Protein AF-A0A3C0NCM8-F1 (afdb_monomer)

Foldseek 3Di:
DDPVVLVVLLVCVVLQQQEDEDEDDPVCVQVSLLSSVVSCVVVVFWEWEDEQPDPFIWTWDQDPVRGIDTHTDPQDLPQDPDPAPCSSPSVLVSSLPDPDTHHYYYYPCVCLCPDDPPDPPRSVVSSVVSVVSVVSSRVSSVD

Nearest PDB structures (foldseek):
  3gp8-assembly1_A  TM=4.906E-01  e=4.087E+00  Deinococcus radiodurans R1 = ATCC 13939 = DSM 20539
  3din-assembly2_B  TM=2.309E-01  e=2.117E+00  Thermotoga maritima MSB8

Structure (mmCIF, N/CA/C/O backbone):
data_AF-A0A3C0NCM8-F1
#
_entry.id   AF-A0A3C0NCM8-F1
#
loop_
_atom_site.group_PDB
_atom_site.id
_atom_site.type_symbol
_atom_site.label_atom_id
_atom_site.label_alt_id
_atom_site.label_comp_id
_atom_site.label_asym_id
_atom_site.label_entity_id
_atom_site.label_seq_id
_atom_site.pdbx_PDB_ins_code
_atom_site.Cartn_x
_atom_site.Cartn_y
_atom_site.Cartn_z
_atom_site.occupancy
_atom_site.B_iso_or_equiv
_atom_site.auth_seq_id
_atom_site.auth_comp_id
_atom_site.auth_asym_id
_atom_site.auth_atom_id
_atom_site.pdbx_PDB_model_num
ATOM 1 N N . MET A 1 1 ? -10.816 13.658 -10.799 1.00 45.53 1 MET A N 1
ATOM 2 C CA . MET A 1 1 ? -11.014 12.323 -10.205 1.00 45.53 1 MET A CA 1
ATOM 3 C C . MET A 1 1 ? -12.495 12.023 -10.311 1.00 45.53 1 MET A C 1
ATOM 5 O O . MET A 1 1 ? -13.283 12.797 -9.775 1.00 45.53 1 MET A O 1
ATOM 9 N N . ASN A 1 2 ? -12.881 11.035 -11.114 1.00 38.84 2 ASN A N 1
ATOM 10 C CA . ASN A 1 2 ? -14.295 10.775 -11.372 1.00 38.84 2 ASN A CA 1
ATOM 11 C C . ASN A 1 2 ? -14.885 10.017 -10.177 1.00 38.84 2 ASN A C 1
ATOM 13 O O . ASN A 1 2 ? -14.206 9.209 -9.549 1.00 38.84 2 ASN A O 1
ATOM 17 N N . HIS A 1 3 ? -16.153 10.266 -9.843 1.00 44.22 3 HIS A N 1
ATOM 18 C CA . HIS A 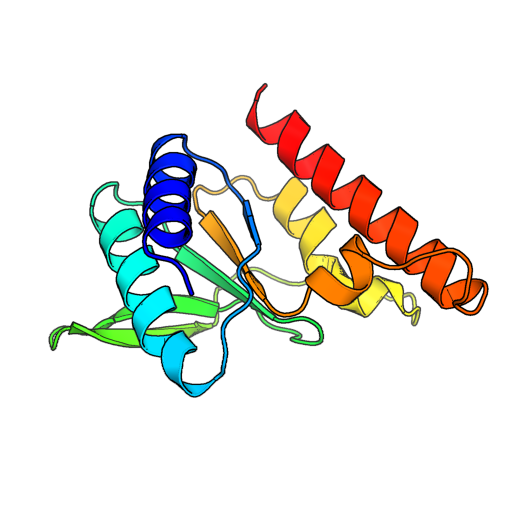1 3 ? -16.848 9.565 -8.752 1.00 44.22 3 HIS A CA 1
ATOM 19 C C . HIS A 1 3 ? -16.857 8.026 -8.912 1.00 44.22 3 HIS A C 1
ATOM 21 O O . HIS A 1 3 ? -17.066 7.322 -7.925 1.00 44.22 3 HIS A O 1
ATOM 27 N N . SER A 1 4 ? -16.588 7.516 -10.121 1.00 51.19 4 SER A N 1
ATOM 28 C CA . SER A 1 4 ? -16.396 6.095 -10.432 1.00 51.19 4 SER A CA 1
ATOM 29 C C . SER A 1 4 ? -15.246 5.458 -9.648 1.00 51.19 4 SER A C 1
ATOM 31 O O . SER A 1 4 ? -15.412 4.366 -9.109 1.00 51.19 4 SER A O 1
ATOM 33 N N . ASP A 1 5 ? -14.124 6.161 -9.498 1.00 63.69 5 ASP A N 1
ATOM 34 C CA . ASP A 1 5 ? -12.852 5.550 -9.084 1.00 63.69 5 ASP A CA 1
ATOM 35 C C . ASP A 1 5 ? -12.831 5.267 -7.569 1.00 63.69 5 ASP A C 1
ATOM 37 O O . ASP A 1 5 ? -12.300 4.267 -7.096 1.00 63.69 5 ASP A O 1
ATOM 41 N N . ILE A 1 6 ? -13.504 6.115 -6.784 1.00 67.56 6 ILE A N 1
ATOM 42 C CA . ILE A 1 6 ? -13.619 5.971 -5.324 1.00 67.56 6 ILE A CA 1
ATOM 43 C C . ILE A 1 6 ? -14.485 4.754 -4.948 1.00 67.56 6 ILE A C 1
ATOM 45 O O . ILE A 1 6 ? -14.199 4.046 -3.980 1.00 67.56 6 ILE A O 1
ATOM 49 N N . SER A 1 7 ? -15.552 4.507 -5.713 1.00 72.06 7 SER A N 1
ATOM 50 C CA . SER A 1 7 ? -16.467 3.386 -5.465 1.00 72.06 7 SER A CA 1
ATOM 51 C C . SER A 1 7 ? -15.815 2.025 -5.732 1.00 72.06 7 SER A C 1
ATOM 53 O O . SER A 1 7 ? -16.103 1.037 -5.048 1.00 72.06 7 SER A O 1
ATOM 55 N N . GLU A 1 8 ? -14.873 1.989 -6.674 1.00 80.50 8 GLU A N 1
ATOM 56 C CA . GLU A 1 8 ? -14.082 0.805 -6.988 1.00 80.50 8 GLU A CA 1
ATOM 57 C C . GLU A 1 8 ? -13.123 0.467 -5.843 1.00 80.50 8 GLU A C 1
ATOM 59 O O . GLU A 1 8 ? -13.072 -0.683 -5.411 1.00 80.50 8 GLU A O 1
ATOM 64 N N . ILE A 1 9 ? -12.471 1.471 -5.245 1.00 79.50 9 ILE A N 1
ATOM 65 C CA . ILE A 1 9 ? -11.603 1.280 -4.073 1.00 79.50 9 ILE A CA 1
ATOM 66 C C . ILE A 1 9 ? -12.366 0.619 -2.918 1.00 79.50 9 ILE A C 1
ATOM 68 O O . ILE A 1 9 ? -11.888 -0.349 -2.326 1.00 79.50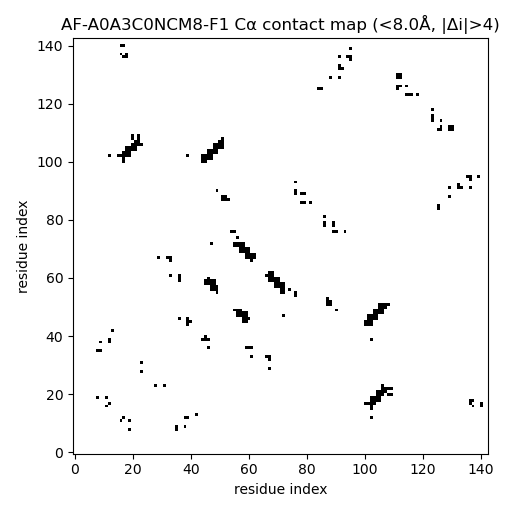 9 ILE A O 1
ATOM 72 N N . ALA A 1 10 ? -13.584 1.082 -2.627 1.00 80.69 10 ALA A N 1
ATOM 73 C CA . ALA A 1 10 ? -14.414 0.471 -1.591 1.00 80.69 10 ALA A CA 1
ATOM 74 C C . ALA A 1 10 ? -14.745 -0.998 -1.891 1.00 80.69 10 ALA A C 1
ATOM 76 O O . ALA A 1 10 ? -14.806 -1.821 -0.976 1.00 80.69 10 ALA A O 1
ATOM 77 N N . THR A 1 11 ? -14.948 -1.327 -3.166 1.00 82.94 11 THR A N 1
ATOM 78 C CA . THR A 1 11 ? -15.205 -2.698 -3.621 1.00 82.94 11 THR A CA 1
ATOM 79 C C . THR A 1 11 ? -13.963 -3.574 -3.454 1.00 82.94 11 THR A C 1
ATOM 81 O O . THR A 1 11 ? -14.072 -4.684 -2.939 1.00 82.94 11 THR A O 1
ATOM 84 N N . LEU A 1 12 ? -12.780 -3.060 -3.804 1.00 82.38 12 LEU A N 1
ATOM 85 C CA . LEU A 1 12 ? -11.501 -3.763 -3.657 1.00 82.38 12 LEU A CA 1
ATOM 86 C C . LEU A 1 12 ? -11.168 -4.056 -2.187 1.00 82.38 12 LEU A C 1
ATOM 88 O O . LEU A 1 12 ? -10.810 -5.186 -1.858 1.00 82.38 12 LEU A O 1
ATOM 92 N N . ILE A 1 13 ? -11.361 -3.083 -1.289 1.00 82.81 13 ILE A N 1
ATOM 93 C CA . ILE A 1 13 ? -11.142 -3.272 0.157 1.00 82.81 13 ILE A CA 1
ATOM 94 C C . ILE A 1 13 ? -12.103 -4.328 0.713 1.00 82.81 13 ILE A C 1
ATOM 96 O O . ILE A 1 13 ? -11.690 -5.226 1.442 1.00 82.81 13 ILE A O 1
ATOM 100 N N . LYS A 1 14 ? -13.387 -4.260 0.339 1.00 80.62 14 LYS A N 1
ATOM 101 C CA . LYS A 1 14 ? -14.400 -5.248 0.751 1.00 80.62 14 LYS A CA 1
ATOM 102 C C . LYS A 1 14 ? -14.112 -6.651 0.226 1.00 80.62 14 LYS A C 1
ATOM 104 O O . LYS A 1 14 ? -14.456 -7.623 0.889 1.00 80.62 14 LYS A O 1
ATOM 109 N N . ALA A 1 15 ? -13.470 -6.756 -0.933 1.00 78.50 15 ALA A N 1
ATOM 110 C CA . ALA A 1 15 ? -12.985 -8.011 -1.494 1.00 78.50 15 ALA A CA 1
ATOM 111 C C . ALA A 1 15 ? -11.657 -8.484 -0.865 1.00 78.50 15 ALA A C 1
ATOM 113 O O . ALA A 1 15 ? -10.997 -9.349 -1.440 1.00 78.50 15 ALA A O 1
ATOM 114 N N . ALA A 1 16 ? -11.257 -7.899 0.274 1.00 74.00 16 ALA A N 1
ATOM 115 C CA . ALA A 1 16 ? -10.031 -8.199 1.008 1.00 74.00 16 ALA A CA 1
ATOM 116 C C . ALA A 1 16 ? -8.771 -8.154 0.129 1.00 74.00 16 ALA A C 1
ATOM 118 O O . ALA A 1 16 ? -7.828 -8.913 0.340 1.00 74.00 16 ALA A O 1
ATOM 119 N N . GLN A 1 17 ? -8.749 -7.272 -0.877 1.00 79.62 17 GLN A N 1
ATOM 120 C CA . GLN A 1 17 ? -7.552 -7.100 -1.688 1.00 79.62 17 GLN A CA 1
ATOM 121 C C . GLN A 1 17 ? -6.435 -6.521 -0.808 1.00 79.62 17 GLN A C 1
ATOM 123 O O . GLN A 1 17 ? -6.611 -5.441 -0.240 1.00 79.62 17 GLN A O 1
ATOM 128 N N . PRO A 1 18 ? -5.279 -7.198 -0.700 1.00 77.81 18 PRO A N 1
ATOM 129 C CA . PRO A 1 18 ? -4.222 -6.802 0.226 1.00 77.81 18 PRO A CA 1
ATOM 130 C C . PRO A 1 18 ? -3.443 -5.581 -0.265 1.00 77.81 18 PRO A C 1
ATOM 132 O O . PRO A 1 18 ? -2.592 -5.069 0.457 1.00 77.81 18 PRO A O 1
ATOM 135 N N . LEU A 1 19 ? -3.688 -5.134 -1.500 1.00 85.31 19 LEU A N 1
ATOM 136 C CA . LEU A 1 19 ? -2.914 -4.104 -2.171 1.00 85.31 19 LEU A CA 1
ATOM 137 C C . LEU A 1 19 ? -3.813 -3.192 -3.001 1.00 85.31 19 LEU A C 1
ATOM 139 O O . LEU A 1 19 ? -4.617 -3.668 -3.803 1.00 85.31 19 LEU A O 1
ATOM 143 N N . ILE A 1 20 ? -3.634 -1.882 -2.850 1.00 86.25 20 ILE A N 1
ATOM 144 C CA . ILE A 1 20 ? -4.342 -0.861 -3.622 1.00 86.25 20 ILE A CA 1
ATOM 145 C C . ILE A 1 20 ? -3.325 0.165 -4.107 1.00 86.25 20 ILE A C 1
ATOM 147 O O . ILE A 1 20 ? -2.706 0.862 -3.311 1.00 86.25 20 ILE A O 1
ATOM 151 N N . ALA A 1 21 ? -3.163 0.281 -5.423 1.00 84.56 21 ALA A N 1
ATOM 152 C CA . ALA A 1 21 ? -2.381 1.360 -6.014 1.00 84.56 21 ALA A CA 1
ATOM 153 C C . ALA A 1 21 ? -3.262 2.607 -6.154 1.00 84.56 21 ALA A C 1
ATOM 155 O O . ALA A 1 21 ? -4.276 2.571 -6.852 1.00 84.56 21 ALA A O 1
ATOM 156 N N . CYS A 1 22 ? -2.873 3.705 -5.512 1.00 81.56 22 CYS A N 1
ATOM 157 C CA . CYS A 1 22 ? -3.612 4.959 -5.537 1.00 81.56 22 CYS A CA 1
ATOM 158 C C . CYS A 1 22 ? -2.685 6.109 -5.933 1.00 81.56 22 CYS A C 1
ATOM 160 O O . CYS A 1 22 ? -1.673 6.352 -5.288 1.00 81.56 22 CYS A O 1
ATOM 162 N N . GLU A 1 23 ? -3.060 6.850 -6.972 1.00 78.81 23 GLU A N 1
ATOM 163 C CA . GLU A 1 23 ? -2.390 8.094 -7.347 1.00 78.81 23 GLU A CA 1
ATOM 164 C C . GLU A 1 23 ? -3.335 9.245 -7.049 1.00 78.81 23 GLU A C 1
ATOM 166 O O . GLU A 1 23 ? -4.452 9.301 -7.571 1.00 78.81 23 GLU A O 1
ATOM 171 N N . SER A 1 24 ? -2.891 10.166 -6.202 1.00 74.75 24 SER A N 1
ATOM 172 C CA . SER A 1 24 ? -3.675 11.339 -5.850 1.00 74.75 24 SER A CA 1
ATOM 173 C C . SER A 1 24 ? -2.846 12.611 -5.992 1.00 74.75 24 SER A C 1
ATOM 175 O O . SER A 1 24 ? -1.682 12.638 -5.589 1.00 74.75 24 SER A O 1
ATOM 177 N N . PRO A 1 25 ? -3.421 13.696 -6.546 1.00 79.69 25 PRO A N 1
ATOM 178 C CA . PRO A 1 25 ? -2.840 15.019 -6.384 1.00 79.69 25 PRO A CA 1
ATOM 179 C C . PRO A 1 25 ? -2.681 15.325 -4.897 1.00 79.69 25 PRO A C 1
ATOM 181 O O . PRO A 1 25 ? -3.550 14.976 -4.095 1.00 79.69 25 PRO A O 1
ATOM 184 N N . ILE A 1 26 ? -1.610 16.028 -4.531 1.00 79.75 26 ILE A N 1
ATOM 185 C CA . ILE A 1 26 ? -1.286 16.302 -3.125 1.00 79.75 26 ILE A CA 1
ATOM 186 C C . ILE A 1 26 ? -2.435 16.978 -2.362 1.00 79.75 26 ILE A C 1
ATOM 188 O O . ILE A 1 26 ? -2.619 16.720 -1.178 1.00 79.75 26 ILE A O 1
ATOM 192 N N . GLN A 1 27 ? -3.249 17.781 -3.055 1.00 81.12 27 GLN A N 1
ATOM 193 C CA . GLN A 1 27 ? -4.411 18.474 -2.494 1.00 81.12 27 GLN A CA 1
ATOM 194 C C . GLN A 1 27 ? -5.554 17.522 -2.108 1.00 81.12 27 GLN A C 1
ATOM 196 O O . GLN A 1 27 ? -6.311 17.808 -1.188 1.00 81.12 27 GLN A O 1
ATOM 201 N N . GLU A 1 28 ? -5.687 16.389 -2.800 1.00 84.31 28 GLU A N 1
ATOM 202 C CA . GLU A 1 28 ? -6.771 15.417 -2.603 1.00 84.31 28 GLU A CA 1
ATOM 203 C C . GLU A 1 28 ? -6.343 14.218 -1.753 1.00 84.31 28 GLU A C 1
ATOM 205 O O . GLU A 1 28 ? -7.185 13.448 -1.285 1.00 84.31 28 GLU A O 1
ATOM 210 N N . ARG A 1 29 ? -5.034 14.062 -1.546 1.00 86.94 29 ARG A N 1
ATOM 211 C CA . ARG A 1 29 ? -4.421 12.915 -0.880 1.00 86.94 29 ARG A CA 1
ATOM 212 C C . ARG A 1 29 ? -5.027 12.632 0.486 1.00 86.94 29 ARG A C 1
ATOM 214 O O . ARG A 1 29 ? -5.480 11.520 0.735 1.00 86.94 29 ARG A O 1
ATOM 221 N N . GLU A 1 30 ? -5.095 13.635 1.356 1.00 87.31 30 GLU A N 1
ATOM 222 C CA . GLU A 1 30 ? -5.636 13.461 2.709 1.00 87.31 30 GLU A CA 1
ATOM 223 C C . GLU A 1 30 ? -7.104 13.021 2.680 1.00 87.31 30 GLU A C 1
ATOM 225 O O . GLU A 1 30 ? -7.499 12.109 3.409 1.00 87.31 30 GLU A O 1
ATOM 230 N N . ARG A 1 31 ? -7.908 13.605 1.783 1.00 87.81 31 ARG A N 1
ATOM 231 C CA . ARG A 1 31 ? -9.321 13.247 1.614 1.00 87.81 31 ARG A CA 1
ATOM 232 C C . ARG A 1 31 ? -9.480 11.795 1.168 1.00 87.81 31 ARG A C 1
ATOM 234 O O . ARG A 1 31 ? -10.355 11.094 1.677 1.00 87.81 31 ARG A O 1
ATOM 241 N N . ILE A 1 32 ? -8.645 11.344 0.235 1.00 88.56 32 ILE A N 1
ATOM 242 C CA . ILE A 1 32 ? -8.668 9.975 -0.292 1.00 88.56 32 ILE A CA 1
ATOM 243 C C . ILE A 1 32 ? -8.203 8.978 0.764 1.00 88.56 32 ILE A C 1
ATOM 245 O O . ILE A 1 32 ? -8.912 8.011 1.028 1.00 88.56 32 ILE A O 1
ATOM 249 N N . LEU A 1 33 ? -7.069 9.233 1.418 1.00 90.31 33 LEU A N 1
ATOM 250 C CA . LEU A 1 33 ? -6.555 8.370 2.480 1.00 90.31 33 LEU A CA 1
ATOM 251 C C . LEU A 1 33 ? -7.544 8.274 3.645 1.00 90.31 33 LEU A C 1
ATOM 253 O O . LEU A 1 33 ? -7.808 7.180 4.132 1.00 90.31 33 LEU A O 1
ATOM 257 N N . THR A 1 34 ? -8.171 9.388 4.032 1.00 90.62 34 THR A N 1
ATOM 258 C CA . THR A 1 34 ? -9.228 9.402 5.054 1.00 90.62 34 THR A CA 1
ATOM 259 C C . THR A 1 34 ? -10.435 8.572 4.625 1.00 90.62 34 THR A C 1
ATOM 261 O O . THR A 1 34 ? -11.003 7.839 5.433 1.00 90.62 34 THR A O 1
ATOM 264 N N . TYR A 1 35 ? -10.849 8.666 3.358 1.00 88.81 35 TYR A N 1
ATOM 265 C CA . TYR A 1 35 ? -11.951 7.863 2.831 1.00 88.81 35 TYR A CA 1
ATOM 266 C C . TYR A 1 35 ? -11.626 6.363 2.857 1.00 88.81 35 TYR A C 1
ATOM 268 O O . TYR A 1 35 ? -12.426 5.575 3.360 1.00 88.81 35 TYR A O 1
ATOM 276 N N . ILE A 1 36 ? -10.442 5.982 2.371 1.00 89.12 36 ILE A N 1
ATOM 277 C CA . ILE A 1 36 ? -9.957 4.597 2.384 1.00 89.12 36 ILE A CA 1
ATOM 278 C C . ILE A 1 36 ? -9.907 4.069 3.813 1.00 89.12 36 ILE A C 1
ATOM 280 O O . ILE A 1 36 ? -10.465 3.014 4.107 1.00 89.12 36 ILE A O 1
ATOM 284 N N . LEU A 1 37 ? -9.305 4.839 4.717 1.00 91.06 37 LEU A N 1
ATOM 285 C CA . LEU A 1 37 ? -9.170 4.468 6.113 1.00 91.06 37 LEU A CA 1
ATOM 286 C C . LEU A 1 37 ? -10.530 4.254 6.781 1.00 91.06 37 LEU A C 1
ATOM 288 O O . LEU A 1 37 ? -10.701 3.257 7.472 1.00 91.06 37 LEU A O 1
ATOM 292 N N . LYS A 1 38 ? -11.522 5.116 6.518 1.00 89.25 38 LYS A N 1
ATOM 293 C CA . LYS A 1 38 ? -12.894 4.927 7.021 1.00 89.25 38 LYS A CA 1
ATOM 294 C C . LYS A 1 38 ? -13.497 3.592 6.576 1.00 89.25 38 LYS A C 1
ATOM 296 O O . LYS A 1 38 ? -14.195 2.942 7.356 1.00 89.25 38 LYS A O 1
ATOM 301 N N . ILE A 1 39 ? -13.213 3.153 5.350 1.00 88.31 39 ILE A N 1
ATOM 302 C CA . ILE A 1 39 ? -13.660 1.842 4.863 1.00 88.31 39 ILE A CA 1
ATOM 303 C C . ILE A 1 39 ? -12.911 0.724 5.589 1.00 88.31 39 ILE A C 1
ATOM 305 O O . ILE A 1 39 ? -13.559 -0.183 6.108 1.00 88.31 39 ILE A O 1
ATOM 309 N N . CYS A 1 40 ? -11.583 0.804 5.695 1.00 87.56 40 CYS A N 1
ATOM 310 C CA . CYS A 1 40 ? -10.774 -0.189 6.408 1.00 87.56 40 CYS A CA 1
ATOM 311 C C . CYS A 1 40 ? -11.200 -0.334 7.881 1.00 87.56 40 CYS A C 1
ATOM 313 O O . CYS A 1 40 ? -11.336 -1.448 8.381 1.00 87.56 40 CYS A O 1
ATOM 315 N N . THR A 1 41 ? -11.526 0.773 8.559 1.00 86.69 41 THR A N 1
ATOM 316 C CA . THR A 1 41 ? -12.034 0.744 9.941 1.00 86.69 41 THR A CA 1
ATOM 317 C C . THR A 1 41 ? -13.412 0.098 10.067 1.00 86.69 41 THR A C 1
ATOM 319 O O . THR A 1 41 ? -13.736 -0.433 11.124 1.00 86.69 41 THR A O 1
ATOM 322 N N . SER A 1 42 ? -14.228 0.108 9.005 1.00 85.25 42 SER A N 1
ATOM 323 C CA . SER A 1 42 ? -15.547 -0.543 9.018 1.00 85.25 42 SER A CA 1
ATOM 324 C C . SER A 1 42 ? -15.471 -2.073 8.924 1.00 85.25 42 SER A C 1
ATOM 326 O O . SER A 1 42 ? -16.442 -2.754 9.245 1.00 85.25 42 SER A O 1
ATOM 328 N N . ILE A 1 43 ? -14.323 -2.612 8.501 1.00 83.31 43 ILE A N 1
ATOM 329 C CA . ILE A 1 43 ? -14.066 -4.046 8.333 1.00 83.31 43 ILE A CA 1
ATOM 330 C C . ILE A 1 43 ? -12.715 -4.330 8.992 1.00 83.31 43 ILE A C 1
ATOM 332 O O . ILE A 1 43 ? -11.764 -4.552 8.265 1.00 83.31 43 ILE A O 1
ATOM 336 N N . PRO A 1 44 ? -12.621 -4.249 10.329 1.00 82.81 44 PRO A N 1
ATOM 337 C CA . PRO A 1 44 ? -11.435 -3.924 11.145 1.00 82.81 44 PRO A CA 1
ATOM 338 C C . PRO A 1 44 ? -10.091 -4.431 10.588 1.00 82.81 44 PRO A C 1
ATOM 340 O O . PRO A 1 44 ? -9.498 -5.383 11.093 1.00 82.81 44 PRO A O 1
ATOM 343 N N . LEU A 1 45 ? -9.606 -3.763 9.541 1.00 87.00 45 LEU A N 1
ATOM 344 C CA . LEU A 1 45 ? -8.440 -4.142 8.758 1.00 87.00 45 LEU A CA 1
ATOM 345 C C . LEU A 1 45 ? -7.408 -3.032 8.928 1.00 87.00 45 LEU A C 1
ATOM 347 O O . LEU A 1 45 ? -7.718 -1.868 8.650 1.00 87.00 45 LEU A O 1
ATOM 351 N N . PRO A 1 46 ? -6.183 -3.366 9.361 1.00 90.62 46 PRO A N 1
ATOM 352 C CA . PRO A 1 46 ? -5.087 -2.414 9.369 1.00 90.62 46 PRO A CA 1
ATOM 353 C C . PRO A 1 46 ? -4.873 -1.820 7.976 1.00 90.62 46 PRO A C 1
ATOM 355 O O . PRO A 1 46 ? -4.909 -2.524 6.963 1.00 90.62 46 PRO A O 1
ATOM 358 N N . CYS A 1 47 ? -4.663 -0.509 7.932 1.00 91.88 47 CYS A N 1
ATOM 359 C CA . CYS A 1 47 ? -4.441 0.227 6.700 1.00 91.88 47 CYS A CA 1
ATOM 360 C C . CYS A 1 47 ? -3.007 0.740 6.699 1.00 91.88 47 CYS A C 1
ATOM 362 O O . CYS A 1 47 ? -2.615 1.492 7.591 1.00 91.88 47 CYS A O 1
ATOM 364 N N . TYR A 1 48 ? -2.228 0.322 5.712 1.00 92.75 48 TYR A N 1
ATOM 365 C CA . TYR A 1 48 ? -0.831 0.691 5.576 1.00 92.75 48 TYR A CA 1
ATOM 366 C C . TYR A 1 48 ? -0.628 1.551 4.343 1.00 92.75 48 TYR A C 1
ATOM 368 O O . TYR A 1 48 ? -1.355 1.446 3.361 1.00 92.75 48 TYR A O 1
ATOM 376 N N . LEU A 1 49 ? 0.393 2.388 4.390 1.00 91.56 49 LEU A N 1
ATOM 377 C CA . LEU A 1 49 ? 0.774 3.284 3.326 1.00 91.56 49 LEU A CA 1
ATOM 378 C C . LEU A 1 49 ? 2.267 3.160 3.081 1.00 91.56 49 LEU A C 1
ATOM 380 O O . LEU A 1 49 ? 3.081 3.248 4.006 1.00 91.56 49 LEU A O 1
ATOM 384 N N . TRP A 1 50 ? 2.614 3.007 1.814 1.00 90.38 50 TRP A N 1
ATOM 385 C CA . TRP A 1 50 ? 3.981 3.106 1.359 1.00 90.38 50 TRP A CA 1
ATOM 386 C C . TRP A 1 50 ? 4.047 3.913 0.068 1.00 90.38 50 TRP A C 1
ATOM 388 O O . TRP A 1 50 ? 3.261 3.726 -0.862 1.00 90.38 50 TRP A O 1
ATOM 398 N N . ASN A 1 51 ? 5.036 4.798 0.019 1.00 85.12 51 ASN A N 1
ATOM 399 C CA . ASN A 1 51 ? 5.295 5.659 -1.122 1.00 85.12 51 ASN A CA 1
ATOM 400 C C . ASN A 1 51 ? 6.614 5.252 -1.750 1.00 85.12 51 ASN A C 1
ATOM 402 O O . ASN A 1 51 ? 7.569 4.956 -1.029 1.00 85.12 51 ASN A O 1
ATOM 406 N N . LEU A 1 52 ? 6.693 5.315 -3.078 1.00 79.06 52 LEU A N 1
ATOM 407 C CA . LEU A 1 52 ? 7.945 5.061 -3.777 1.00 79.06 52 LEU A CA 1
ATOM 408 C C . LEU A 1 52 ? 9.103 5.887 -3.200 1.00 79.06 52 LEU A C 1
ATOM 410 O O . LEU A 1 52 ? 8.994 7.104 -3.046 1.00 79.06 52 LEU A O 1
ATOM 414 N N . GLY A 1 53 ? 10.216 5.214 -2.897 1.00 68.62 53 GLY A N 1
ATOM 415 C CA . GLY A 1 53 ? 11.404 5.831 -2.304 1.00 68.62 53 GLY A CA 1
ATOM 416 C C . GLY A 1 53 ? 11.322 6.036 -0.788 1.00 68.62 53 GLY A C 1
ATOM 417 O O . GLY A 1 53 ? 12.313 6.442 -0.182 1.00 68.62 53 GLY A O 1
ATOM 418 N N . SER A 1 54 ? 10.186 5.721 -0.156 1.00 77.31 54 SER A N 1
ATOM 419 C CA . SER A 1 54 ? 10.085 5.659 1.301 1.00 77.31 54 SER A CA 1
ATOM 420 C C . SER A 1 54 ? 10.807 4.424 1.832 1.00 77.31 54 SER A C 1
ATOM 422 O O . SER A 1 54 ? 10.605 3.301 1.371 1.00 77.31 54 SER A O 1
ATOM 424 N N . ASN A 1 55 ? 11.608 4.622 2.873 1.00 74.06 55 ASN A N 1
ATOM 425 C CA . ASN A 1 55 ? 12.251 3.552 3.633 1.00 74.06 55 ASN A CA 1
ATOM 426 C C . ASN A 1 55 ? 11.403 3.082 4.826 1.00 74.06 55 ASN A C 1
ATOM 428 O O . ASN A 1 55 ? 11.922 2.403 5.712 1.00 74.06 55 ASN A O 1
ATOM 432 N N . GLN A 1 56 ? 10.139 3.500 4.890 1.00 82.12 56 GLN A N 1
ATOM 433 C CA . GLN A 1 56 ? 9.221 3.213 5.983 1.00 82.12 56 GLN A CA 1
ATOM 434 C C . GLN A 1 56 ? 7.826 2.909 5.446 1.00 82.12 56 GLN A C 1
ATOM 436 O O . GLN A 1 56 ? 7.368 3.518 4.474 1.00 82.12 56 GLN A O 1
ATOM 441 N N . ILE A 1 57 ? 7.152 1.984 6.123 1.00 88.56 57 ILE A N 1
ATOM 442 C CA . ILE A 1 57 ? 5.718 1.743 5.986 1.00 88.56 57 ILE A CA 1
ATOM 443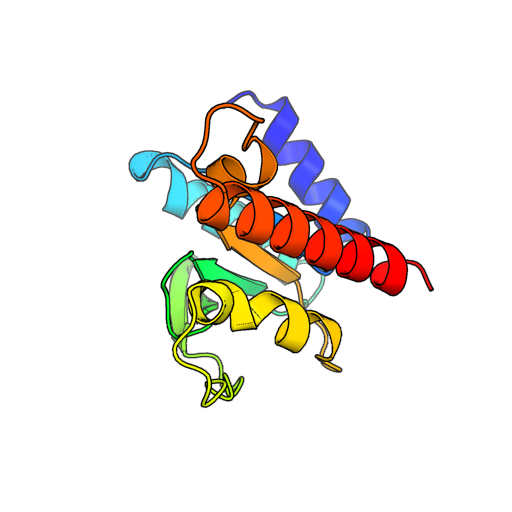 C C . ILE A 1 57 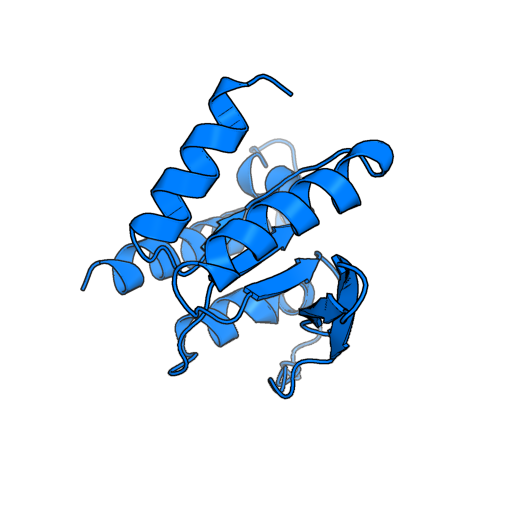? 5.028 2.501 7.114 1.00 88.56 57 ILE A C 1
ATOM 445 O O . ILE A 1 57 ? 5.451 2.424 8.272 1.00 88.56 57 ILE A O 1
ATOM 449 N N . LEU A 1 58 ? 3.970 3.225 6.778 1.00 91.38 58 LEU A N 1
ATOM 450 C CA . LEU A 1 58 ? 3.156 3.955 7.739 1.00 91.38 58 LEU A CA 1
ATOM 451 C C . LEU A 1 58 ? 1.839 3.207 7.935 1.00 91.38 58 LEU A C 1
ATOM 453 O O . LEU A 1 58 ? 1.181 2.850 6.969 1.00 91.38 58 LEU A O 1
ATOM 457 N N . GLU A 1 59 ? 1.444 2.962 9.173 1.00 93.38 59 GLU A N 1
ATOM 458 C CA . GLU A 1 59 ? 0.082 2.594 9.534 1.00 93.38 59 GLU A CA 1
ATOM 459 C C . GLU A 1 59 ? -0.765 3.872 9.607 1.00 93.38 59 GLU A C 1
ATOM 461 O O . GLU A 1 59 ? -0.382 4.853 10.251 1.00 93.38 59 GLU A O 1
ATOM 466 N N . LEU A 1 60 ? -1.913 3.862 8.936 1.00 93.25 60 LEU A N 1
ATOM 467 C CA . LEU A 1 60 ? -2.875 4.955 8.949 1.00 93.25 60 LEU A CA 1
ATOM 468 C C . LEU A 1 60 ? -3.890 4.736 10.069 1.00 93.25 60 LEU A C 1
ATOM 470 O O . LEU A 1 60 ? -4.512 3.674 10.144 1.00 93.25 60 LEU A O 1
ATOM 474 N N . LYS A 1 61 ? -4.096 5.753 10.911 1.00 93.06 61 LYS A N 1
ATOM 475 C CA . LYS A 1 61 ? -5.118 5.748 11.970 1.00 93.06 61 LYS A CA 1
ATOM 476 C C . LYS A 1 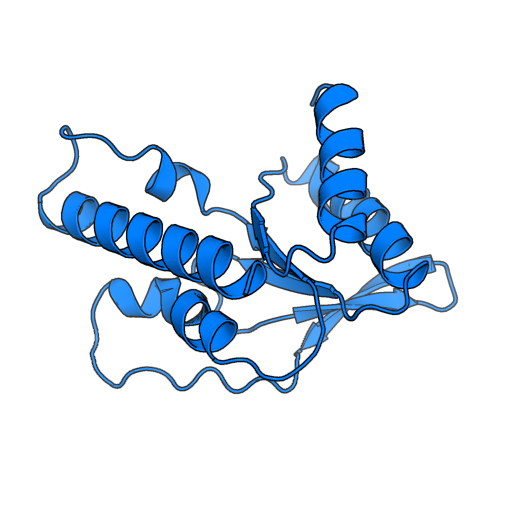61 ? -5.954 7.015 11.946 1.00 93.06 61 LYS A C 1
ATOM 478 O O . LYS A 1 61 ? -5.545 8.035 11.403 1.00 93.06 61 LYS A O 1
ATOM 483 N N . LEU A 1 62 ? -7.166 6.912 12.482 1.00 90.12 62 LEU A N 1
ATOM 484 C CA . LEU A 1 62 ? -7.973 8.081 12.796 1.00 90.12 62 LEU A CA 1
ATOM 485 C C . LEU A 1 62 ? -7.706 8.432 14.251 1.00 90.12 62 LEU A C 1
ATOM 487 O O . LEU A 1 62 ? -7.802 7.561 15.117 1.00 90.12 62 LEU A O 1
ATOM 491 N N . SER A 1 63 ? -7.391 9.696 14.502 1.00 88.12 63 SER A N 1
ATOM 492 C CA . SER A 1 63 ? -7.349 10.232 15.856 1.00 88.12 63 SER A CA 1
ATOM 493 C C . SER A 1 63 ? -8.741 10.199 16.490 1.00 88.12 63 SER A C 1
ATOM 495 O O . SER A 1 63 ? -9.761 10.051 15.807 1.00 88.12 63 SER A O 1
ATOM 497 N N . GLU A 1 64 ? -8.802 10.440 17.798 1.00 83.62 64 GLU A N 1
ATOM 498 C CA . GLU A 1 64 ? -10.068 10.621 18.522 1.00 83.62 64 GLU A CA 1
ATOM 499 C C . GLU A 1 64 ? -10.928 11.759 17.938 1.00 83.62 64 GLU A C 1
ATOM 501 O O . GLU A 1 64 ? -12.154 11.731 18.032 1.00 83.62 64 GLU A O 1
ATOM 506 N N . PHE A 1 65 ? -10.298 12.732 17.270 1.00 83.69 65 PHE A N 1
ATOM 507 C CA . PHE A 1 65 ? -10.957 13.867 16.619 1.00 83.69 65 PHE A CA 1
ATOM 508 C C . PHE A 1 65 ? -11.271 13.617 15.134 1.00 83.69 65 PHE A C 1
ATOM 510 O O . PHE A 1 65 ? -11.747 14.514 14.439 1.00 83.69 65 PHE A O 1
ATOM 517 N N . GLY A 1 66 ? -11.006 12.408 14.630 1.00 80.44 66 GLY A N 1
ATOM 518 C CA . GLY A 1 66 ? -11.264 12.018 13.245 1.00 80.44 66 GLY A CA 1
ATOM 519 C C . GLY A 1 66 ? -10.259 12.563 12.227 1.00 80.44 66 GLY A C 1
ATOM 520 O O . GLY A 1 66 ? -10.541 12.514 11.028 1.00 80.44 66 GLY A O 1
ATOM 521 N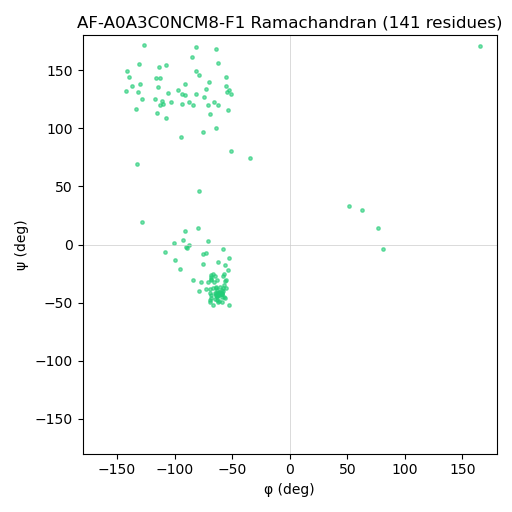 N . SER A 1 67 ? -9.108 13.071 12.678 1.00 86.88 67 SER A N 1
ATOM 522 C CA . SER A 1 67 ? -8.001 13.475 11.804 1.00 86.88 67 SER A CA 1
ATOM 523 C C . SER A 1 67 ? -7.153 12.270 11.398 1.00 86.88 67 SER A C 1
ATOM 525 O O . SER A 1 67 ? -7.025 11.313 12.160 1.00 86.88 67 SER A O 1
ATOM 527 N N . LEU A 1 68 ? -6.556 12.323 10.207 1.00 90.31 68 LEU A N 1
ATOM 528 C CA . LEU A 1 68 ? -5.659 11.277 9.724 1.00 90.31 68 LEU A CA 1
ATOM 529 C C . LEU A 1 68 ? -4.306 11.353 10.446 1.00 90.31 68 LEU A C 1
ATOM 531 O O . LEU A 1 68 ? -3.651 12.393 10.449 1.00 90.31 68 LEU A O 1
ATOM 535 N N . GLU A 1 69 ? -3.877 10.238 11.022 1.00 92.44 69 GLU A N 1
ATOM 536 C CA . GLU A 1 69 ? -2.581 10.070 11.671 1.00 92.44 69 GLU A CA 1
ATOM 537 C C . GLU A 1 69 ? -1.737 9.034 10.931 1.00 92.44 69 GLU A C 1
ATOM 539 O O . GLU A 1 69 ? -2.238 8.014 10.450 1.00 92.44 69 GLU A O 1
ATOM 544 N N . PHE A 1 70 ? -0.433 9.301 10.870 1.00 91.81 70 PHE A N 1
ATOM 545 C CA . PHE A 1 70 ? 0.560 8.442 10.239 1.00 91.81 70 PHE A CA 1
ATOM 546 C C . PHE A 1 70 ? 1.509 7.931 11.315 1.00 91.81 70 PHE A C 1
ATOM 548 O O . PHE A 1 70 ? 2.263 8.704 11.906 1.00 91.81 70 PHE A O 1
ATOM 555 N N . ILE A 1 71 ? 1.477 6.630 11.567 1.00 91.38 71 ILE A N 1
ATOM 556 C CA . ILE A 1 71 ? 2.292 5.991 12.598 1.00 91.38 71 ILE A CA 1
ATOM 557 C C . ILE A 1 71 ? 3.278 5.069 11.906 1.00 91.38 71 ILE A C 1
ATOM 559 O O . ILE A 1 71 ? 2.904 4.330 11.005 1.00 91.38 71 ILE A O 1
ATOM 563 N N . GLN A 1 72 ? 4.545 5.074 12.309 1.00 87.81 72 GLN A N 1
ATOM 564 C CA . GLN A 1 72 ? 5.495 4.122 11.747 1.00 87.81 72 GLN A CA 1
ATOM 565 C C . GLN A 1 72 ? 5.060 2.689 12.084 1.00 87.81 72 GLN A C 1
ATOM 567 O O . GLN A 1 72 ? 4.966 2.317 13.256 1.00 87.81 72 GLN A O 1
ATOM 572 N N . ALA A 1 73 ? 4.814 1.879 11.054 1.00 85.06 73 ALA A N 1
ATOM 573 C CA . ALA A 1 73 ? 4.479 0.479 11.239 1.00 85.06 73 ALA A CA 1
ATOM 574 C C . ALA A 1 73 ? 5.715 -0.285 11.735 1.00 85.06 73 ALA A C 1
ATOM 576 O O . ALA A 1 73 ? 6.829 -0.082 11.248 1.00 85.06 73 ALA A O 1
ATOM 577 N N . GLN A 1 74 ? 5.517 -1.216 12.669 1.00 78.62 74 GLN A N 1
ATOM 578 C CA . GLN A 1 74 ? 6.564 -2.130 13.149 1.00 78.62 74 GLN A CA 1
ATOM 579 C C . GLN A 1 74 ? 6.787 -3.286 12.158 1.00 78.62 74 GLN A C 1
ATOM 581 O O . GLN A 1 74 ? 6.818 -4.455 12.529 1.00 78.62 74 GLN A O 1
ATOM 586 N N . ILE A 1 75 ? 6.891 -2.956 10.870 1.00 72.75 75 ILE A N 1
ATOM 587 C CA . ILE A 1 75 ? 7.178 -3.895 9.789 1.00 72.75 75 ILE A CA 1
ATOM 588 C C . ILE A 1 75 ? 8.611 -3.611 9.352 1.00 72.75 75 ILE A C 1
ATOM 590 O O . ILE A 1 75 ? 8.910 -2.556 8.791 1.00 72.75 75 ILE A O 1
ATOM 594 N N . ALA A 1 76 ? 9.518 -4.532 9.672 1.00 62.72 76 ALA A N 1
ATOM 595 C CA . ALA A 1 76 ? 10.922 -4.378 9.337 1.00 62.72 76 ALA A CA 1
ATOM 596 C C . ALA A 1 76 ? 11.105 -4.488 7.820 1.00 62.72 76 ALA A C 1
ATOM 598 O O . ALA A 1 76 ? 10.950 -5.561 7.238 1.00 62.72 76 ALA A O 1
ATOM 599 N N . LEU A 1 77 ? 11.479 -3.378 7.186 1.00 63.88 77 LEU A N 1
ATOM 600 C CA . LEU A 1 77 ? 12.046 -3.417 5.849 1.00 63.88 77 LEU A CA 1
ATOM 601 C C . LEU A 1 77 ? 13.486 -3.915 5.987 1.00 63.88 77 LEU A C 1
ATOM 603 O O . LEU A 1 77 ? 14.384 -3.148 6.342 1.00 63.88 77 LEU A O 1
ATOM 607 N N . THR A 1 78 ? 13.719 -5.215 5.782 1.00 55.72 78 THR A N 1
ATOM 608 C CA . THR A 1 78 ? 15.086 -5.721 5.614 1.00 55.72 78 THR A CA 1
ATOM 609 C C . THR A 1 78 ? 15.630 -5.097 4.348 1.00 55.72 78 THR A C 1
ATOM 611 O O . THR A 1 78 ? 15.297 -5.550 3.258 1.00 55.72 78 THR A O 1
ATOM 614 N N . LYS A 1 79 ? 16.442 -4.044 4.498 1.00 53.34 79 LYS A N 1
ATOM 615 C CA . LYS A 1 79 ? 17.217 -3.506 3.385 1.00 53.34 79 LYS A CA 1
ATOM 616 C C . LYS A 1 79 ? 18.001 -4.660 2.788 1.00 53.34 79 LYS A C 1
ATOM 618 O O . LYS A 1 79 ? 18.849 -5.247 3.469 1.00 53.34 79 LYS A O 1
ATOM 623 N N . SER A 1 80 ? 17.696 -4.990 1.543 1.00 48.53 80 SER A N 1
ATOM 624 C CA . SER A 1 80 ? 18.571 -5.836 0.756 1.00 48.53 80 SER A CA 1
ATOM 625 C C . SER A 1 80 ? 19.959 -5.172 0.768 1.00 48.53 80 SER A C 1
ATOM 627 O O . SER A 1 80 ? 20.092 -3.962 0.600 1.00 48.53 80 SER A O 1
ATOM 629 N N . GLN A 1 81 ? 21.021 -5.926 1.065 1.00 41.38 81 GLN A N 1
ATOM 630 C CA . GLN A 1 81 ? 22.395 -5.395 1.034 1.00 41.38 81 GLN A CA 1
ATOM 631 C C . GLN A 1 81 ? 22.887 -5.126 -0.405 1.00 41.38 81 GLN A C 1
ATOM 633 O O . GLN A 1 81 ? 24.042 -4.750 -0.602 1.00 41.38 81 GLN A O 1
ATOM 638 N N . LEU A 1 82 ? 22.037 -5.323 -1.417 1.00 40.84 82 LEU A N 1
ATOM 639 C CA . LEU A 1 82 ? 22.358 -5.147 -2.825 1.00 40.84 82 LEU A CA 1
ATOM 640 C C . LEU A 1 82 ? 21.947 -3.746 -3.275 1.00 40.84 82 LEU A C 1
ATOM 642 O O . LEU A 1 82 ? 20.836 -3.586 -3.744 1.00 40.84 82 LEU A O 1
ATOM 646 N N . GLN A 1 83 ? 22.873 -2.781 -3.206 1.00 48.28 83 GLN A N 1
ATOM 647 C CA . GLN A 1 83 ? 22.749 -1.427 -3.779 1.00 48.28 83 GLN A CA 1
ATOM 648 C C . GLN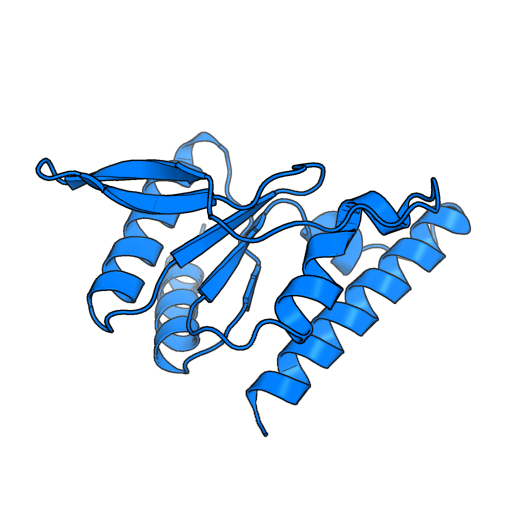 A 1 83 ? 22.334 -1.448 -5.266 1.00 48.28 83 GLN A C 1
ATOM 650 O O . GLN A 1 83 ? 23.166 -1.324 -6.164 1.00 48.28 83 GLN A O 1
ATOM 655 N N . VAL A 1 84 ? 21.046 -1.616 -5.545 1.00 53.94 84 VAL A N 1
ATOM 656 C CA . VAL A 1 84 ? 20.467 -1.679 -6.891 1.00 53.94 84 VAL A CA 1
ATOM 657 C C . VAL A 1 84 ? 19.139 -0.938 -6.849 1.00 53.94 84 VAL A C 1
ATOM 659 O O . VAL A 1 84 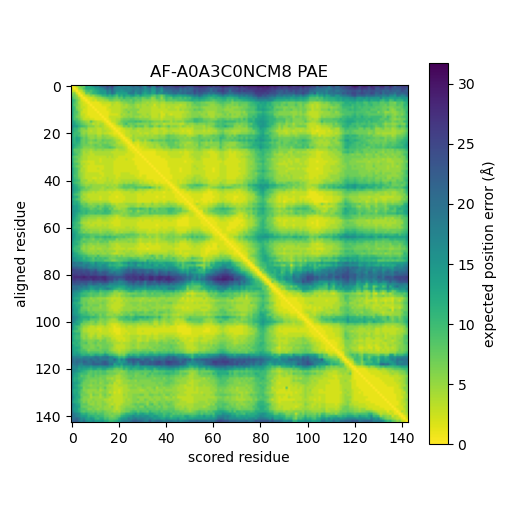? 18.439 -0.973 -5.845 1.00 53.94 84 VAL A O 1
ATOM 662 N N . ALA A 1 85 ? 18.724 -0.321 -7.957 1.00 55.94 85 ALA A N 1
ATOM 663 C CA . ALA A 1 85 ? 17.428 0.358 -8.085 1.00 55.94 85 ALA A CA 1
ATOM 664 C C . ALA A 1 85 ? 16.194 -0.501 -7.695 1.00 55.94 85 ALA A C 1
ATOM 666 O O . ALA A 1 85 ? 15.092 0.016 -7.537 1.00 55.94 85 ALA A O 1
ATOM 667 N N . LYS A 1 86 ? 16.357 -1.814 -7.502 1.00 59.72 86 LYS A N 1
ATOM 668 C CA . LYS A 1 86 ? 15.328 -2.700 -6.939 1.00 59.72 86 LYS A CA 1
ATOM 669 C C . LYS A 1 86 ? 15.039 -2.427 -5.460 1.00 59.72 86 LYS A C 1
ATOM 671 O O . LYS A 1 86 ? 13.889 -2.587 -5.066 1.00 59.72 86 LYS A O 1
ATOM 676 N N . ASP A 1 87 ? 16.013 -1.918 -4.702 1.00 66.06 87 ASP A N 1
ATOM 677 C CA . ASP A 1 87 ? 15.843 -1.541 -3.292 1.00 66.06 87 ASP A CA 1
ATOM 678 C C . ASP A 1 87 ? 14.726 -0.497 -3.115 1.00 66.06 87 ASP A C 1
ATOM 680 O O . ASP A 1 87 ? 14.053 -0.450 -2.084 1.00 66.06 87 ASP A O 1
ATOM 684 N N . TYR A 1 88 ? 14.460 0.320 -4.148 1.00 68.62 88 TYR A N 1
ATOM 685 C CA . TYR A 1 88 ? 13.355 1.282 -4.139 1.00 68.62 88 TYR A CA 1
ATOM 686 C C . TYR A 1 88 ? 11.977 0.622 -4.016 1.00 68.62 88 TYR A C 1
ATOM 688 O O . TYR A 1 88 ? 11.026 1.330 -3.707 1.00 68.62 88 TYR A O 1
ATOM 696 N N . PHE A 1 89 ? 11.856 -0.691 -4.237 1.00 77.06 89 PHE A N 1
ATOM 697 C CA . PHE A 1 89 ? 10.600 -1.443 -4.232 1.00 77.06 89 PHE A CA 1
ATOM 698 C C . PHE A 1 89 ? 10.632 -2.684 -3.325 1.00 77.06 89 PHE A C 1
ATOM 700 O O . PHE A 1 89 ? 9.774 -3.559 -3.467 1.00 77.06 89 PHE A O 1
ATOM 707 N N . ASP A 1 90 ? 11.563 -2.756 -2.367 1.00 78.19 90 ASP A N 1
ATOM 708 C CA . ASP A 1 90 ? 11.687 -3.869 -1.405 1.00 78.19 90 ASP A CA 1
ATOM 709 C C . ASP A 1 90 ? 10.384 -4.160 -0.640 1.00 78.19 90 ASP A C 1
ATOM 711 O O . ASP A 1 90 ? 10.153 -5.276 -0.172 1.00 78.19 90 ASP A O 1
ATOM 715 N N . ILE A 1 91 ? 9.481 -3.179 -0.565 1.00 82.44 91 ILE A N 1
ATOM 716 C CA . ILE A 1 91 ? 8.143 -3.352 -0.007 1.00 82.44 91 ILE A CA 1
ATOM 717 C C . ILE A 1 91 ? 7.346 -4.475 -0.679 1.00 82.44 91 ILE A C 1
ATOM 719 O O . ILE A 1 91 ? 6.615 -5.178 0.008 1.00 82.44 91 ILE A O 1
ATOM 723 N N . LEU A 1 92 ? 7.463 -4.667 -1.996 1.00 83.25 92 LEU A N 1
ATOM 724 C CA . LEU A 1 92 ? 6.610 -5.598 -2.737 1.00 83.25 92 LEU A CA 1
ATOM 725 C C . LEU A 1 92 ? 6.861 -7.061 -2.335 1.00 83.25 92 LEU A C 1
ATOM 727 O O . LEU A 1 92 ? 5.898 -7.737 -1.964 1.00 83.25 92 LEU A O 1
ATOM 731 N N . PRO A 1 93 ? 8.112 -7.569 -2.333 1.00 78.94 93 PRO A N 1
ATOM 732 C CA . PRO A 1 93 ? 8.384 -8.917 -1.846 1.00 78.94 93 PRO A CA 1
ATOM 733 C C . PRO A 1 93 ? 8.121 -9.059 -0.342 1.00 78.94 93 PRO A C 1
ATOM 735 O O . PRO A 1 93 ? 7.693 -10.126 0.093 1.00 78.94 93 PRO A O 1
ATOM 738 N N . ILE A 1 94 ? 8.336 -8.013 0.461 1.00 81.19 94 ILE A N 1
ATOM 739 C CA . ILE A 1 94 ? 8.041 -8.051 1.902 1.00 81.19 94 ILE A CA 1
ATOM 740 C C . ILE A 1 94 ? 6.542 -8.208 2.133 1.00 81.19 94 ILE A C 1
ATOM 742 O O . ILE A 1 94 ? 6.126 -9.077 2.894 1.00 81.19 94 ILE A O 1
ATOM 746 N N . TRP A 1 95 ? 5.735 -7.418 1.428 1.00 84.69 95 TRP A N 1
ATOM 747 C CA . TRP A 1 95 ? 4.284 -7.481 1.506 1.00 84.69 95 TRP A CA 1
ATOM 748 C C . TRP A 1 95 ? 3.746 -8.823 1.009 1.00 84.69 95 TRP A C 1
ATOM 750 O O . TRP A 1 95 ? 2.833 -9.378 1.606 1.00 84.69 95 TRP A O 1
ATOM 760 N N . ASN A 1 96 ? 4.364 -9.406 -0.022 1.00 80.81 96 ASN A N 1
ATOM 761 C CA . ASN A 1 96 ? 3.972 -10.720 -0.535 1.00 80.81 96 ASN A CA 1
ATOM 762 C C . ASN A 1 96 ? 4.198 -11.856 0.472 1.00 80.81 96 ASN A C 1
ATOM 764 O O . ASN A 1 96 ? 3.515 -12.872 0.417 1.00 80.81 96 ASN A O 1
ATOM 768 N N . ASN A 1 97 ? 5.158 -11.688 1.382 1.00 78.56 97 ASN A N 1
ATOM 769 C CA . ASN A 1 97 ? 5.455 -12.650 2.443 1.00 78.56 97 ASN A CA 1
ATOM 770 C C . ASN A 1 97 ? 4.856 -12.242 3.799 1.00 78.56 97 ASN A C 1
ATOM 772 O O . ASN A 1 97 ? 5.074 -12.925 4.802 1.00 78.56 97 ASN A O 1
ATOM 776 N N . TYR A 1 98 ? 4.134 -11.121 3.857 1.00 79.62 98 TYR A N 1
ATOM 777 C CA . TYR A 1 98 ? 3.540 -10.628 5.087 1.00 79.62 98 TYR A CA 1
ATOM 778 C C . TYR A 1 98 ? 2.380 -11.539 5.500 1.00 79.62 98 TYR A C 1
ATOM 780 O O . TYR A 1 98 ? 1.409 -11.701 4.770 1.00 79.62 98 TYR A O 1
ATOM 788 N N . GLN A 1 99 ? 2.488 -12.140 6.686 1.00 73.44 99 GLN A N 1
ATOM 789 C CA . GLN A 1 99 ? 1.474 -13.061 7.220 1.00 73.44 99 GLN A CA 1
ATOM 790 C C . GLN A 1 99 ? 0.378 -12.362 8.038 1.00 73.44 99 GLN A C 1
ATOM 792 O O . GLN A 1 99 ? -0.535 -13.020 8.533 1.00 73.44 99 GLN A O 1
ATOM 797 N N . GLY A 1 100 ? 0.481 -11.046 8.239 1.00 75.25 100 GLY A N 1
ATOM 798 C CA . GLY A 1 100 ? -0.554 -10.287 8.934 1.00 75.25 100 GLY A CA 1
ATOM 799 C C . GLY A 1 100 ? -1.722 -9.925 8.016 1.00 75.25 100 GLY A C 1
ATOM 800 O O . GLY A 1 100 ? -1.658 -10.059 6.797 1.00 75.25 100 GLY A O 1
ATOM 801 N N . SER A 1 101 ? -2.801 -9.425 8.611 1.00 78.50 101 SER A N 1
ATOM 802 C CA . SER A 1 101 ? -3.945 -8.882 7.879 1.00 78.50 101 SER A CA 1
ATOM 803 C C . SER A 1 101 ? -3.769 -7.387 7.642 1.00 78.50 101 SER A C 1
ATOM 805 O O . SER A 1 101 ? -3.416 -6.657 8.568 1.00 78.50 101 SER A O 1
ATOM 807 N N . GLY A 1 102 ? -4.101 -6.906 6.452 1.00 85.56 102 GLY A N 1
ATOM 808 C CA . GLY A 1 102 ? -4.183 -5.477 6.194 1.00 85.56 102 GLY A CA 1
ATOM 809 C C . GLY A 1 102 ? -4.223 -5.154 4.714 1.00 85.56 102 GLY A C 1
ATOM 810 O O . GLY A 1 102 ? -4.014 -6.017 3.863 1.00 85.56 102 GLY A O 1
ATOM 811 N N . VAL A 1 103 ? -4.491 -3.889 4.425 1.00 89.31 103 VAL A N 1
ATOM 812 C CA . VAL A 1 103 ? -4.468 -3.345 3.069 1.00 89.31 103 VAL A CA 1
ATOM 813 C C . VAL A 1 103 ? -3.282 -2.402 2.960 1.00 89.31 103 VAL A C 1
ATOM 815 O O . VAL A 1 103 ? -3.188 -1.447 3.730 1.00 89.31 103 VAL A O 1
ATOM 818 N N . LEU A 1 104 ? -2.387 -2.653 2.007 1.00 90.56 104 LEU A N 1
ATOM 819 C CA . LEU A 1 104 ? -1.304 -1.740 1.666 1.00 90.56 104 LEU A CA 1
ATOM 820 C C . LEU A 1 104 ? -1.727 -0.820 0.524 1.00 90.56 104 LEU A C 1
ATOM 822 O O . LEU A 1 104 ? -2.027 -1.263 -0.584 1.00 90.56 104 LEU A O 1
ATOM 826 N N . ILE A 1 105 ? -1.698 0.478 0.795 1.00 90.56 105 ILE A N 1
ATOM 827 C CA . ILE A 1 105 ? -1.834 1.537 -0.194 1.00 90.56 105 ILE A CA 1
ATOM 828 C C . ILE A 1 105 ? -0.443 1.842 -0.755 1.00 90.56 105 ILE A C 1
ATOM 830 O O . ILE A 1 105 ? 0.468 2.196 -0.005 1.00 90.56 105 ILE A O 1
ATOM 834 N N . LEU A 1 106 ? -0.293 1.716 -2.072 1.00 89.50 106 LEU A N 1
ATOM 835 C CA . LEU A 1 106 ? 0.906 2.104 -2.812 1.00 89.50 106 LEU A CA 1
ATOM 836 C C . LEU A 1 106 ? 0.666 3.425 -3.546 1.00 89.50 106 LEU A C 1
ATOM 838 O O . LEU A 1 106 ? -0.221 3.495 -4.399 1.00 89.50 106 LEU A O 1
ATOM 842 N N . GLU A 1 107 ? 1.491 4.434 -3.276 1.00 87.94 107 GLU A N 1
ATOM 843 C CA . GLU A 1 107 ? 1.514 5.692 -4.039 1.00 87.94 107 GLU A CA 1
ATOM 844 C C . GLU A 1 107 ? 2.764 5.796 -4.932 1.00 87.94 107 GLU A C 1
ATOM 846 O O . GLU A 1 107 ? 3.821 5.234 -4.620 1.00 87.94 107 GLU A O 1
ATOM 851 N N . ASN A 1 108 ? 2.666 6.577 -6.015 1.00 84.06 108 ASN A N 1
ATOM 852 C CA . ASN A 1 108 ? 3.743 6.872 -6.971 1.00 84.06 108 ASN A CA 1
ATOM 853 C C . ASN A 1 108 ? 4.286 5.646 -7.734 1.00 84.06 108 ASN A C 1
ATOM 855 O O . ASN A 1 108 ? 5.453 5.607 -8.132 1.00 84.06 108 ASN A O 1
ATOM 859 N N . ILE A 1 109 ? 3.445 4.636 -7.956 1.00 84.12 109 ILE A N 1
ATOM 860 C CA . ILE A 1 109 ? 3.804 3.397 -8.659 1.00 84.12 109 ILE A CA 1
ATOM 861 C C . ILE A 1 109 ? 3.443 3.451 -10.154 1.00 84.12 109 ILE A C 1
ATOM 863 O O . ILE A 1 109 ? 4.015 2.724 -10.968 1.00 84.12 109 ILE A O 1
ATOM 867 N N . TYR A 1 110 ? 2.521 4.333 -10.554 1.00 82.94 110 TYR A N 1
ATOM 868 C CA . TYR A 1 110 ? 1.990 4.377 -11.922 1.00 82.94 110 TYR A CA 1
ATOM 869 C C . TYR A 1 110 ? 3.031 4.602 -13.027 1.00 82.94 110 TYR A C 1
ATOM 871 O O . TYR A 1 110 ? 2.900 3.951 -14.070 1.00 82.94 110 TYR A O 1
ATOM 879 N N . PRO A 1 111 ? 4.058 5.459 -12.855 1.00 81.56 111 PRO A N 1
ATOM 880 C CA . PRO A 1 111 ? 5.106 5.624 -13.864 1.00 81.56 111 PRO A CA 1
ATOM 881 C C . PRO A 1 111 ? 5.811 4.308 -14.220 1.00 81.56 111 PRO A C 1
ATOM 883 O O . PRO A 1 111 ? 6.188 4.108 -15.371 1.00 81.56 111 PRO A O 1
ATOM 886 N N . TRP A 1 112 ? 5.917 3.385 -13.261 1.00 82.75 112 TRP A N 1
ATOM 887 C CA . TRP A 1 112 ? 6.563 2.082 -13.427 1.00 82.75 112 TRP A CA 1
ATOM 888 C C . TRP A 1 112 ? 5.627 1.034 -14.025 1.00 82.75 112 TRP A C 1
ATOM 890 O O . TRP A 1 112 ? 6.058 0.166 -14.774 1.00 82.75 112 TRP A O 1
ATOM 900 N N . ILE A 1 113 ? 4.324 1.140 -13.764 1.00 82.62 113 ILE A N 1
ATOM 901 C CA . ILE A 1 113 ? 3.320 0.266 -14.386 1.00 82.62 113 ILE A CA 1
ATOM 902 C C . ILE A 1 113 ? 3.117 0.640 -15.861 1.00 82.62 113 ILE A C 1
ATOM 904 O O . ILE A 1 113 ? 2.959 -0.236 -16.708 1.00 82.62 113 ILE A O 1
ATOM 908 N N . LYS A 1 114 ? 3.132 1.938 -16.186 1.00 80.44 114 LYS A N 1
ATOM 909 C CA . LYS A 1 114 ? 2.915 2.449 -17.552 1.00 80.44 114 LYS A CA 1
ATOM 910 C C . LYS A 1 114 ? 4.193 2.596 -18.379 1.00 80.44 114 LYS A C 1
ATOM 912 O O . LYS A 1 114 ? 4.105 2.980 -19.545 1.00 80.44 114 LYS A O 1
ATOM 917 N N . ALA A 1 115 ? 5.350 2.301 -17.792 1.00 75.19 115 ALA A N 1
ATOM 918 C CA . ALA A 1 115 ? 6.629 2.318 -18.483 1.00 75.19 115 ALA A CA 1
ATOM 919 C C . ALA A 1 115 ? 6.587 1.464 -19.762 1.00 75.19 115 ALA A C 1
ATOM 921 O O . ALA A 1 115 ? 6.091 0.330 -19.767 1.00 75.19 115 ALA A O 1
ATOM 922 N N . ASN A 1 116 ? 7.101 2.046 -20.843 1.00 65.69 116 ASN A N 1
ATOM 923 C C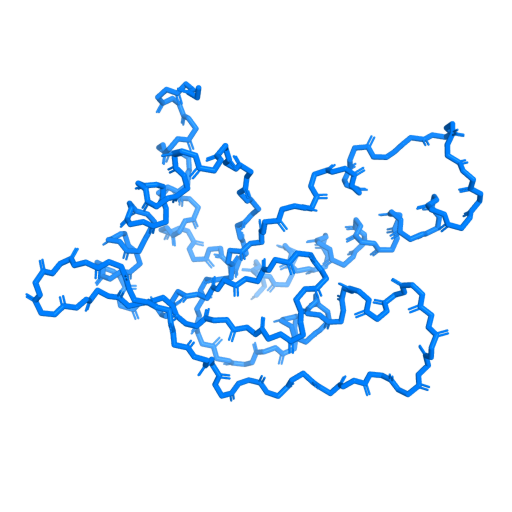A . ASN A 1 116 ? 7.133 1.504 -22.196 1.00 65.69 116 ASN A CA 1
ATOM 924 C C . ASN A 1 116 ? 8.567 1.513 -22.765 1.00 65.69 116 ASN A C 1
ATOM 926 O O . ASN A 1 116 ? 9.489 2.071 -22.176 1.00 65.69 116 ASN A O 1
ATOM 930 N N . MET A 1 117 ? 8.740 0.887 -23.936 1.00 57.47 117 MET A N 1
ATOM 931 C CA . MET A 1 117 ? 10.029 0.576 -24.590 1.00 57.47 117 MET A CA 1
ATOM 932 C C . MET A 1 117 ? 10.950 1.778 -24.897 1.00 57.47 117 MET A C 1
ATOM 934 O O . MET A 1 117 ? 12.046 1.579 -25.407 1.00 57.47 117 MET A O 1
ATOM 938 N N . THR A 1 118 ? 10.526 3.019 -24.647 1.00 58.19 118 THR A N 1
ATOM 939 C CA . THR A 1 118 ? 11.323 4.233 -24.905 1.00 58.19 118 THR A CA 1
ATOM 940 C C . THR A 1 118 ? 12.230 4.634 -23.739 1.00 58.19 118 THR A C 1
ATOM 942 O O . THR A 1 118 ? 12.919 5.647 -23.831 1.00 58.19 118 THR A O 1
ATOM 945 N N . GLN A 1 119 ? 12.205 3.887 -22.635 1.00 65.50 119 GLN A N 1
ATOM 946 C CA . GLN A 1 119 ? 13.092 4.088 -21.489 1.00 65.50 119 GLN A CA 1
ATOM 947 C C . GLN A 1 119 ? 14.441 3.381 -21.696 1.00 65.50 119 GLN A C 1
ATOM 949 O O . GLN A 1 119 ? 14.570 2.493 -22.540 1.00 65.50 119 GLN A O 1
ATOM 954 N N . ASP A 1 120 ? 15.458 3.778 -20.933 1.00 78.62 120 ASP A N 1
ATOM 955 C CA . ASP A 1 120 ? 16.732 3.066 -20.895 1.00 78.62 120 ASP A CA 1
ATOM 956 C C . ASP A 1 120 ? 16.553 1.631 -20.365 1.00 78.62 120 ASP A C 1
ATOM 958 O O . ASP A 1 120 ? 15.581 1.299 -19.678 1.00 78.62 120 ASP A O 1
ATOM 962 N N . ALA A 1 121 ? 17.487 0.747 -20.727 1.00 78.94 121 ALA A N 1
ATOM 963 C CA . ALA A 1 121 ? 17.364 -0.688 -20.469 1.00 78.94 121 ALA A CA 1
ATOM 964 C C . ALA A 1 121 ? 17.176 -1.014 -18.976 1.00 78.94 121 ALA A C 1
ATOM 966 O O . ALA A 1 121 ? 16.434 -1.936 -18.637 1.00 78.94 121 ALA A O 1
ATOM 967 N N . GLU A 1 122 ? 17.802 -0.244 -18.083 1.00 79.19 122 GLU A N 1
ATOM 968 C CA . GLU A 1 122 ? 17.687 -0.428 -16.635 1.00 79.19 122 GLU A CA 1
ATOM 969 C C . GLU A 1 122 ? 16.283 -0.091 -16.116 1.00 79.19 122 GLU A C 1
ATOM 971 O O . GLU A 1 122 ? 15.697 -0.898 -15.386 1.00 79.19 122 GLU A O 1
ATOM 976 N N . SER A 1 123 ? 15.697 1.036 -16.537 1.00 77.69 123 SER A N 1
ATOM 977 C CA . SER A 1 123 ? 14.331 1.410 -16.149 1.00 77.69 123 SER A CA 1
ATOM 978 C C . SER A 1 123 ? 13.294 0.426 -16.683 1.00 77.69 123 SER A C 1
ATOM 980 O O . SER A 1 123 ? 12.353 0.076 -15.967 1.00 77.69 123 SER A O 1
ATOM 982 N N . LEU A 1 124 ? 13.488 -0.092 -17.903 1.00 82.12 124 LEU A N 1
ATOM 983 C CA . LEU A 1 124 ? 12.607 -1.112 -18.467 1.00 82.12 124 LEU A CA 1
ATOM 984 C C . LEU A 1 124 ? 12.646 -2.397 -17.629 1.00 82.12 124 LEU A C 1
ATOM 986 O O . LEU A 1 124 ? 11.594 -2.893 -17.226 1.00 82.12 124 LEU A O 1
ATOM 990 N N . ILE A 1 125 ? 13.840 -2.904 -17.305 1.00 82.06 125 ILE A N 1
ATOM 991 C CA . ILE A 1 125 ? 14.004 -4.100 -16.461 1.00 82.06 125 ILE A CA 1
ATOM 992 C C . ILE A 1 125 ? 13.352 -3.894 -15.090 1.00 82.06 125 ILE A C 1
ATOM 994 O O . ILE A 1 125 ? 12.680 -4.797 -14.585 1.00 82.06 125 ILE A O 1
ATOM 998 N N . LEU A 1 126 ? 13.526 -2.716 -14.485 1.00 82.31 126 LEU A N 1
ATOM 999 C CA . LEU A 1 126 ? 12.914 -2.401 -13.198 1.00 82.31 126 LEU A CA 1
ATOM 1000 C C . LEU A 1 126 ? 11.385 -2.365 -13.296 1.00 82.31 126 LEU A C 1
ATOM 1002 O O . LEU A 1 126 ? 10.706 -2.931 -12.442 1.00 82.31 126 LEU A O 1
ATOM 1006 N N . SER A 1 127 ? 10.841 -1.778 -14.363 1.00 85.19 127 SER A N 1
ATOM 1007 C CA . SER A 1 127 ? 9.398 -1.735 -14.603 1.00 85.19 127 SER A CA 1
ATOM 1008 C C . SER A 1 127 ? 8.780 -3.128 -14.758 1.00 85.19 127 SER A C 1
ATOM 1010 O O . SER A 1 127 ? 7.757 -3.422 -14.140 1.00 85.19 127 SER A O 1
ATOM 1012 N N . GLU A 1 128 ? 9.429 -4.024 -15.506 1.00 86.06 128 GLU A N 1
ATOM 1013 C CA . GLU A 1 128 ? 8.975 -5.407 -15.683 1.00 86.06 128 GLU A CA 1
ATOM 1014 C C . GLU A 1 128 ? 9.060 -6.193 -14.371 1.00 86.06 128 GLU A C 1
ATOM 1016 O O . GLU A 1 128 ? 8.158 -6.964 -14.033 1.00 86.06 128 GLU A O 1
ATOM 1021 N N . TRP A 1 129 ? 10.100 -5.944 -13.572 1.00 85.12 129 TRP A N 1
ATOM 1022 C CA . TRP A 1 129 ? 10.219 -6.528 -12.240 1.00 85.12 129 TRP A CA 1
ATOM 1023 C C . TRP A 1 129 ? 9.097 -6.052 -11.299 1.00 85.12 129 TRP A C 1
ATOM 1025 O O . TRP A 1 129 ? 8.496 -6.878 -10.607 1.00 85.12 129 TRP A O 1
ATOM 1035 N N . VAL A 1 130 ? 8.756 -4.757 -11.301 1.00 86.06 130 VAL A N 1
ATOM 1036 C CA . VAL A 1 130 ? 7.635 -4.206 -10.514 1.00 86.06 130 VAL A CA 1
ATOM 1037 C C . VAL A 1 130 ? 6.312 -4.835 -10.950 1.00 86.06 130 VAL A C 1
ATOM 1039 O O . VAL A 1 130 ? 5.572 -5.339 -10.105 1.00 86.06 130 VAL A O 1
ATOM 1042 N N . LYS A 1 131 ? 6.032 -4.881 -12.260 1.00 87.31 131 LYS A N 1
ATOM 1043 C CA . LYS A 1 131 ? 4.820 -5.513 -12.813 1.00 87.31 131 LYS A CA 1
ATOM 1044 C C . LYS A 1 131 ? 4.700 -6.973 -12.374 1.00 87.31 131 LYS A C 1
ATOM 1046 O O . LYS A 1 131 ? 3.641 -7.377 -11.903 1.00 87.31 131 LYS A O 1
ATOM 1051 N N . SER A 1 132 ? 5.786 -7.741 -12.465 1.00 86.12 132 SER A N 1
ATOM 1052 C CA . SER A 1 132 ? 5.825 -9.144 -12.035 1.00 86.12 132 SER A CA 1
ATOM 1053 C C . SER A 1 132 ? 5.485 -9.310 -10.548 1.00 86.12 132 SER A C 1
ATOM 1055 O O . SER A 1 132 ? 4.637 -10.126 -10.192 1.00 86.12 132 SER A O 1
ATOM 1057 N N . ASN A 1 133 ? 6.058 -8.479 -9.671 1.00 85.19 133 ASN A N 1
ATOM 1058 C CA . ASN A 1 133 ? 5.744 -8.522 -8.239 1.00 85.19 133 ASN A CA 1
ATOM 1059 C C . ASN A 1 133 ? 4.282 -8.165 -7.942 1.00 85.19 133 ASN A C 1
ATOM 1061 O O . ASN A 1 133 ? 3.647 -8.830 -7.127 1.00 85.19 133 ASN A O 1
ATOM 1065 N N . LEU A 1 134 ? 3.730 -7.152 -8.617 1.00 86.19 134 LEU A N 1
ATOM 1066 C CA . LEU A 1 134 ? 2.321 -6.779 -8.467 1.00 86.19 134 LEU A CA 1
ATOM 1067 C C . LEU A 1 134 ? 1.380 -7.907 -8.921 1.00 86.19 134 LEU A C 1
ATOM 1069 O O . LEU A 1 134 ? 0.379 -8.174 -8.259 1.00 86.19 134 LEU A O 1
ATOM 1073 N N . ILE A 1 135 ? 1.716 -8.605 -10.011 1.00 85.25 135 ILE A N 1
ATOM 1074 C CA . ILE A 1 135 ? 0.962 -9.776 -10.483 1.00 85.25 135 ILE A CA 1
ATOM 1075 C C . ILE A 1 135 ? 1.030 -10.918 -9.460 1.00 85.25 135 ILE A C 1
ATOM 1077 O O . ILE A 1 135 ? 0.005 -11.536 -9.164 1.00 85.25 135 ILE A O 1
ATOM 1081 N N . ASN A 1 136 ? 2.203 -11.184 -8.883 1.00 83.19 136 ASN A N 1
ATOM 1082 C CA . ASN A 1 136 ? 2.362 -12.211 -7.848 1.00 83.19 136 ASN A CA 1
ATOM 1083 C C . ASN A 1 136 ? 1.528 -11.888 -6.599 1.00 83.19 136 ASN A C 1
ATOM 1085 O O . ASN A 1 136 ? 0.810 -12.747 -6.096 1.00 83.19 136 ASN A O 1
ATOM 1089 N N . LEU A 1 137 ? 1.537 -10.630 -6.155 1.00 81.94 137 LEU A N 1
ATOM 1090 C CA . LEU A 1 137 ? 0.705 -10.160 -5.043 1.00 81.94 137 LEU A CA 1
ATOM 1091 C C . LEU A 1 137 ? -0.791 -10.365 -5.308 1.00 81.94 137 LEU A C 1
ATOM 1093 O O . LEU A 1 137 ? -1.532 -10.802 -4.430 1.00 81.94 137 LEU A O 1
ATOM 1097 N N . TYR A 1 138 ? -1.236 -10.071 -6.527 1.00 80.81 138 TYR A N 1
ATOM 1098 C CA . TYR A 1 138 ? -2.631 -10.240 -6.924 1.00 80.81 138 TYR A CA 1
ATOM 1099 C C . TYR A 1 138 ? -3.059 -11.707 -7.068 1.00 80.81 138 TYR A C 1
ATOM 1101 O O . TYR A 1 138 ? -4.220 -12.047 -6.854 1.00 80.81 138 TYR A O 1
ATOM 1109 N N . THR A 1 139 ? -2.147 -12.585 -7.476 1.00 79.00 139 THR A N 1
ATOM 1110 C CA . THR A 1 139 ? -2.448 -14.013 -7.643 1.00 79.00 139 THR A CA 1
ATOM 1111 C C . THR A 1 139 ? -2.452 -14.748 -6.306 1.00 79.00 139 THR A C 1
ATOM 1113 O O . THR A 1 139 ? -3.371 -15.525 -6.063 1.00 79.00 139 THR A O 1
ATOM 1116 N N . ASN A 1 140 ? -1.515 -14.431 -5.408 1.00 72.69 140 ASN A N 1
ATOM 1117 C CA . ASN A 1 140 ? -1.456 -15.004 -4.059 1.00 72.69 140 ASN A CA 1
ATOM 1118 C C . ASN A 1 140 ? -2.614 -14.551 -3.160 1.00 72.69 140 ASN A C 1
ATOM 1120 O O . ASN A 1 140 ? -3.000 -15.270 -2.248 1.00 72.69 140 ASN A O 1
ATOM 1124 N N . SER A 1 141 ? -3.209 -13.382 -3.414 1.00 66.00 141 SER A N 1
ATOM 1125 C CA . SER A 1 141 ? -4.372 -12.908 -2.649 1.00 66.00 141 SER A CA 1
ATOM 1126 C C . SER A 1 141 ? -5.678 -13.650 -2.960 1.00 66.00 141 SER A C 1
ATOM 1128 O O . SER A 1 141 ? -6.694 -13.406 -2.309 1.00 66.00 141 SER A O 1
ATOM 1130 N N . ARG A 1 142 ? -5.679 -14.520 -3.978 1.00 56.75 142 ARG A N 1
ATOM 1131 C CA . ARG A 1 142 ? -6.853 -15.272 -4.452 1.00 56.75 142 ARG A CA 1
ATOM 1132 C C . ARG A 1 142 ? -6.815 -16.763 -4.117 1.00 56.75 142 ARG A C 1
ATOM 1134 O O . ARG A 1 142 ? -7.794 -17.450 -4.407 1.00 56.75 142 ARG A O 1
ATOM 1141 N N . THR A 1 143 ? -5.705 -17.251 -3.574 1.00 47.91 143 THR A N 1
ATOM 1142 C CA . THR A 1 143 ? -5.493 -18.643 -3.145 1.00 47.91 143 THR A CA 1
ATOM 1143 C C . THR A 1 143 ? -5.670 -18.772 -1.647 1.00 47.91 143 THR A C 1
ATOM 1145 O O . THR A 1 143 ? -6.354 -19.730 -1.229 1.00 47.91 143 THR A O 1
#

pLDDT: mean 78.62, std 12.44, range [38.84, 93.38]

Solvent-accessible surface area (backbone atoms only — not comparable to full-atom values): 8546 Å² total; per-residue (Å²): 134,62,80,67,61,62,57,49,51,56,51,42,55,74,67,63,43,49,64,44,84,49,84,63,60,80,89,48,36,64,62,50,53,48,52,52,46,56,53,30,62,75,57,85,34,51,37,32,39,38,43,65,72,54,92,58,46,28,31,57,46,68,46,100,86,69,46,81,40,80,40,80,43,95,63,83,75,77,75,69,91,60,95,46,85,64,60,55,50,54,60,53,66,50,57,65,67,51,88,71,79,45,33,38,35,37,29,79,54,60,71,43,69,68,59,56,93,88,52,58,74,66,61,46,53,51,21,53,51,51,48,51,48,53,50,49,47,61,54,62,70,75,110

Secondary structure (DSSP, 8-state):
--HHHHHHHHHHHHTT-SEEE----HHHHHHHHHHHHHHHHHTT--EEEEETT-S--EEEEE-TTS-EEEEE-S------SS-SGGGGGTHHHHHHT--S--EEEEES-HHHHS--TTS-HHHHHHHHHHHHHHHHHHHHTT-

Mean predicted aligned error: 7.73 Å

Radius of gyration: 15.45 Å; Cα contacts (8 Å, |Δi|>4): 173; chains: 1; bounding box: 40×37×43 Å

Sequence (143 aa):
MNHSDISEIATLIKAAQPLIACESPIQERERILTYILKICTSIPLPCYLWNLGSNQILELKLSEFGSLEFIQAQIALTKSQLQVAKDYFDILPIWNNYQGSGVLILENIYPWIKANMTQDAESLILSEWVKSNLINLYTNSRT